Protein AF-A0A2D5X8U4-F1 (afdb_monomer)

Structure (mmCIF, N/CA/C/O backbone):
data_AF-A0A2D5X8U4-F1
#
_entry.id   AF-A0A2D5X8U4-F1
#
loop_
_atom_site.group_PDB
_atom_site.id
_atom_site.type_symbol
_atom_site.label_atom_id
_atom_site.label_alt_id
_atom_site.label_comp_id
_atom_site.label_asym_id
_atom_site.label_entity_id
_atom_site.label_seq_id
_atom_site.pdbx_PDB_ins_code
_atom_site.Cartn_x
_atom_site.Cartn_y
_atom_site.Cartn_z
_atom_site.occupancy
_atom_site.B_iso_or_equiv
_atom_site.auth_seq_id
_atom_site.auth_comp_id
_atom_site.auth_asym_id
_atom_site.auth_atom_id
_atom_site.pdbx_PDB_model_num
ATOM 1 N N . GLY A 1 1 ? 8.922 4.600 -18.046 1.00 67.00 1 GLY A N 1
ATOM 2 C CA . GLY A 1 1 ? 9.942 4.488 -19.104 1.00 67.00 1 GLY A CA 1
A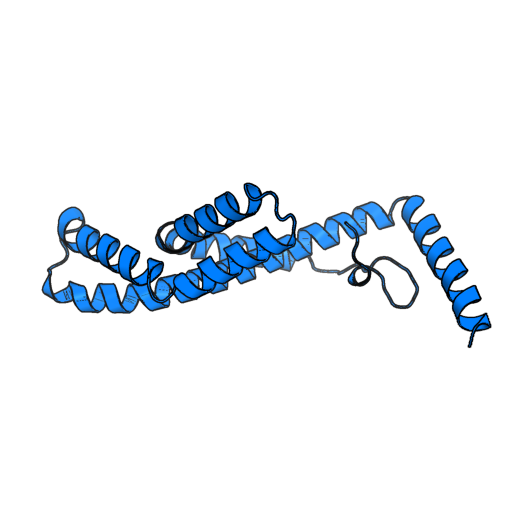TOM 3 C C . GLY A 1 1 ? 10.630 3.147 -18.993 1.00 67.00 1 GLY A C 1
ATOM 4 O O . GLY A 1 1 ? 10.268 2.384 -18.105 1.00 67.00 1 GLY A O 1
ATOM 5 N N . LEU A 1 2 ? 11.568 2.864 -19.894 1.00 74.38 2 LEU A N 1
ATOM 6 C CA . LEU A 1 2 ? 12.584 1.833 -19.667 1.00 74.38 2 LEU A CA 1
ATOM 7 C C . LEU A 1 2 ? 13.638 2.409 -18.726 1.00 74.38 2 LEU A C 1
ATOM 9 O O . LEU A 1 2 ? 14.017 3.567 -18.888 1.00 74.38 2 LEU A O 1
ATOM 13 N N . ASP A 1 3 ? 14.067 1.614 -17.758 1.00 83.25 3 ASP A N 1
ATOM 14 C CA . ASP A 1 3 ? 15.197 1.925 -16.885 1.00 83.25 3 ASP A CA 1
ATOM 15 C C . ASP A 1 3 ? 16.438 1.168 -17.387 1.00 83.25 3 ASP A C 1
ATOM 17 O O . ASP A 1 3 ? 16.319 0.093 -17.976 1.00 83.25 3 ASP A O 1
ATOM 21 N N . GLY A 1 4 ? 17.645 1.675 -17.130 1.00 80.94 4 GLY A N 1
ATOM 22 C CA . GLY A 1 4 ? 18.890 0.962 -17.439 1.00 80.94 4 GLY A CA 1
ATOM 23 C C . GLY A 1 4 ? 18.953 -0.419 -16.772 1.00 80.94 4 GLY A C 1
ATOM 24 O O . GLY A 1 4 ? 19.545 -1.352 -17.308 1.00 80.94 4 GLY A O 1
ATOM 25 N N . ARG A 1 5 ? 18.244 -0.599 -15.650 1.00 84.81 5 ARG A N 1
ATOM 26 C CA . ARG A 1 5 ? 18.097 -1.890 -14.954 1.00 84.81 5 ARG A CA 1
ATOM 27 C C . ARG A 1 5 ? 17.350 -2.954 -15.763 1.00 84.81 5 ARG A C 1
ATOM 29 O O . ARG A 1 5 ? 17.500 -4.144 -15.467 1.00 84.81 5 ARG A O 1
ATOM 36 N N . ASP A 1 6 ? 16.562 -2.544 -16.757 1.00 86.19 6 ASP A N 1
ATOM 37 C CA . ASP A 1 6 ? 15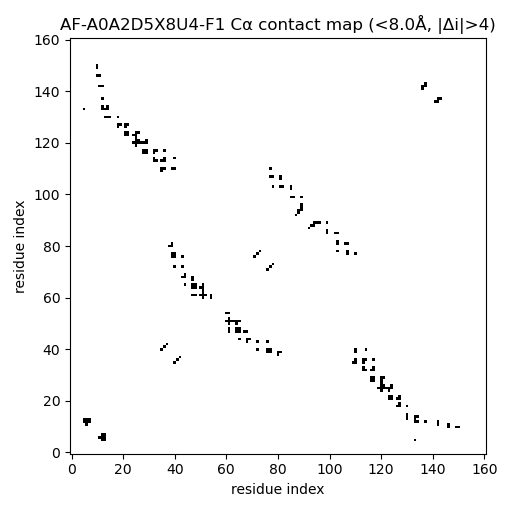.792 -3.432 -17.633 1.00 86.19 6 ASP A CA 1
ATOM 38 C C . ASP A 1 6 ? 16.651 -4.102 -18.716 1.00 86.19 6 ASP A C 1
ATOM 40 O O . ASP A 1 6 ? 16.175 -5.023 -19.386 1.00 86.19 6 ASP A O 1
ATOM 44 N N . VAL A 1 7 ? 17.902 -3.664 -18.872 1.00 86.88 7 VAL A N 1
ATOM 45 C CA . VAL A 1 7 ? 18.863 -4.174 -19.851 1.00 86.88 7 VAL A CA 1
ATOM 46 C C . VAL A 1 7 ? 19.887 -5.085 -19.156 1.00 86.88 7 VAL A C 1
ATOM 48 O O . VAL A 1 7 ? 20.244 -4.878 -17.993 1.00 86.88 7 VAL A O 1
ATOM 51 N N . ASP A 1 8 ? 20.297 -6.160 -19.825 1.00 87.44 8 ASP A N 1
ATOM 52 C CA . ASP A 1 8 ? 21.367 -7.055 -19.385 1.00 87.44 8 ASP A CA 1
ATOM 53 C C . ASP A 1 8 ? 22.761 -6.503 -19.739 1.00 87.44 8 ASP A C 1
ATOM 55 O O . ASP A 1 8 ? 22.900 -5.470 -20.392 1.00 87.44 8 ASP A O 1
ATOM 59 N N . GLN A 1 9 ? 23.813 -7.207 -19.316 1.00 84.12 9 GLN A N 1
ATOM 60 C CA . GLN A 1 9 ? 25.201 -6.821 -19.610 1.00 84.12 9 GLN A CA 1
ATOM 61 C C . GLN A 1 9 ? 25.532 -6.837 -21.112 1.00 84.12 9 GLN A C 1
ATOM 63 O O . GLN A 1 9 ? 26.502 -6.220 -21.526 1.00 84.12 9 GLN A O 1
ATOM 68 N N . ASN A 1 10 ? 24.721 -7.511 -21.930 1.00 82.25 10 ASN A N 1
ATOM 69 C CA . ASN A 1 10 ? 24.890 -7.587 -23.376 1.00 82.25 10 ASN A CA 1
ATOM 70 C C . ASN A 1 10 ? 24.058 -6.523 -24.111 1.00 82.25 10 ASN A C 1
ATOM 72 O O . ASN A 1 10 ? 23.945 -6.578 -25.332 1.00 82.25 10 ASN A O 1
ATOM 76 N N . GLY A 1 11 ? 23.398 -5.594 -23.414 1.00 81.62 11 GLY A N 1
ATOM 77 C CA . GLY A 1 11 ? 22.554 -4.590 -24.060 1.00 81.62 11 GLY A CA 1
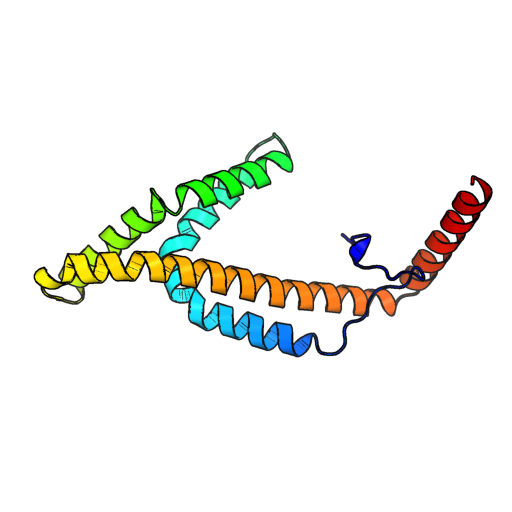ATOM 78 C C . GLY A 1 11 ? 21.201 -5.127 -24.554 1.00 81.62 11 GLY A C 1
ATOM 79 O O . GLY A 1 11 ? 20.584 -4.509 -25.422 1.00 81.62 11 GLY A O 1
ATOM 80 N N . ARG A 1 12 ? 20.737 -6.288 -24.073 1.00 86.56 12 ARG A N 1
ATOM 81 C CA . ARG A 1 12 ? 19.435 -6.893 -24.411 1.00 86.56 12 ARG A CA 1
ATOM 82 C C . ARG A 1 12 ? 18.430 -6.715 -23.278 1.00 86.56 12 ARG A C 1
ATOM 84 O O . ARG A 1 12 ? 18.791 -6.612 -22.113 1.00 86.56 12 ARG A O 1
ATOM 91 N N . LEU A 1 13 ? 17.139 -6.711 -23.603 1.00 87.81 13 LEU A N 1
ATOM 92 C CA . LEU A 1 13 ? 16.083 -6.607 -22.590 1.00 87.81 13 LEU A CA 1
ATOM 93 C C . LEU A 1 13 ? 16.014 -7.878 -21.733 1.00 87.81 13 LEU A C 1
ATOM 95 O O . LEU A 1 13 ? 15.902 -8.981 -22.271 1.00 87.81 13 LEU A O 1
ATOM 99 N N . LYS A 1 14 ? 16.005 -7.721 -20.404 1.00 87.12 14 LYS A N 1
ATOM 100 C CA . LYS A 1 14 ? 15.849 -8.835 -19.458 1.00 87.12 14 LYS A CA 1
ATOM 101 C C . LYS A 1 14 ? 14.474 -9.486 -19.590 1.00 87.12 14 LYS A C 1
ATOM 103 O O . LYS A 1 14 ? 13.440 -8.808 -19.574 1.00 87.12 14 LYS A O 1
ATOM 108 N N . GLN A 1 15 ? 14.477 -10.813 -19.658 1.00 82.38 15 GLN A N 1
ATOM 109 C CA . GLN A 1 15 ? 13.282 -11.648 -19.719 1.00 82.38 15 GLN A CA 1
ATOM 110 C C . GLN A 1 15 ? 13.281 -12.594 -18.522 1.00 82.38 15 GLN A C 1
ATOM 112 O O . GLN A 1 15 ? 14.159 -13.443 -18.392 1.00 82.38 15 GLN A O 1
ATOM 117 N N . GLU A 1 16 ? 12.305 -12.434 -17.635 1.00 80.38 16 GLU A N 1
ATOM 118 C CA . GLU A 1 16 ? 12.160 -13.300 -16.466 1.00 80.38 16 GLU A CA 1
ATOM 119 C C . GLU A 1 16 ? 11.117 -14.382 -16.748 1.00 80.38 16 GLU A C 1
ATOM 121 O O . GLU A 1 16 ? 9.939 -14.091 -16.997 1.00 80.38 16 GLU A O 1
ATOM 126 N N . ASN A 1 17 ? 11.554 -15.641 -16.698 1.00 69.12 17 ASN A N 1
ATOM 127 C CA . ASN A 1 17 ? 10.672 -16.801 -16.761 1.00 69.12 17 ASN A CA 1
ATOM 128 C C . ASN A 1 17 ? 10.019 -17.004 -15.384 1.00 69.12 17 ASN A C 1
ATOM 130 O O . ASN A 1 17 ? 10.701 -16.980 -14.367 1.00 69.12 17 ASN A O 1
ATOM 134 N N . GLY A 1 18 ? 8.695 -17.192 -15.344 1.00 69.75 18 GLY A N 1
ATOM 135 C CA . GLY A 1 18 ? 7.954 -17.406 -14.088 1.00 69.75 18 GLY A CA 1
ATOM 136 C C . GLY A 1 18 ? 7.239 -16.178 -13.512 1.00 69.75 18 GLY A C 1
ATOM 137 O O . GLY A 1 18 ? 6.608 -16.284 -12.467 1.00 69.75 18 GLY A O 1
ATOM 138 N N . ALA A 1 19 ? 7.229 -15.038 -14.211 1.00 81.38 19 ALA A N 1
ATOM 139 C CA . ALA A 1 19 ? 6.595 -13.806 -13.722 1.00 81.38 19 ALA A CA 1
ATOM 140 C C . ALA A 1 19 ? 5.082 -13.935 -13.411 1.00 81.38 19 ALA A C 1
ATOM 142 O O . ALA A 1 19 ? 4.537 -13.146 -12.642 1.00 81.38 19 ALA A O 1
ATOM 143 N N . TYR A 1 20 ? 4.389 -14.936 -13.968 1.00 88.00 20 TYR A N 1
ATOM 144 C CA . TYR A 1 20 ? 2.989 -15.224 -13.627 1.00 88.00 20 TYR A CA 1
ATOM 145 C C . TYR A 1 20 ? 2.797 -15.642 -12.163 1.00 88.00 20 TYR A C 1
ATOM 147 O O . TYR A 1 20 ? 1.743 -15.360 -11.596 1.00 88.00 20 TYR A O 1
ATOM 155 N N . LEU A 1 21 ? 3.806 -16.259 -11.536 1.00 89.00 21 LEU A N 1
ATOM 156 C CA . LEU A 1 21 ? 3.774 -16.562 -10.104 1.00 89.00 21 LEU A CA 1
ATOM 157 C C . LEU A 1 21 ? 3.788 -15.274 -9.277 1.00 89.00 21 LEU A C 1
ATOM 159 O O . LEU A 1 21 ? 2.998 -15.155 -8.347 1.00 89.00 21 LEU A O 1
ATOM 163 N N . ASN A 1 22 ? 4.596 -14.281 -9.667 1.00 89.88 22 ASN A N 1
ATOM 164 C CA . ASN A 1 22 ? 4.621 -12.971 -9.008 1.00 89.88 22 ASN A CA 1
ATOM 165 C C . ASN A 1 22 ? 3.264 -12.269 -9.125 1.00 89.88 22 ASN A C 1
ATOM 167 O O . ASN A 1 22 ? 2.784 -11.706 -8.146 1.00 89.88 22 ASN A O 1
ATOM 171 N N . LEU A 1 23 ? 2.600 -12.359 -10.284 1.00 93.12 23 LEU A N 1
ATOM 172 C CA . LEU A 1 23 ? 1.242 -11.832 -10.431 1.00 93.12 23 LEU A CA 1
ATOM 173 C C . LEU A 1 23 ? 0.258 -12.539 -9.492 1.00 93.12 23 LEU A C 1
ATOM 175 O O . LEU A 1 23 ? -0.516 -11.867 -8.811 1.00 93.12 23 LEU A O 1
ATOM 179 N N . LEU A 1 24 ? 0.267 -13.874 -9.469 1.00 94.94 24 LEU A N 1
ATOM 180 C CA . LEU A 1 24 ? -0.669 -14.664 -8.671 1.00 94.94 24 LEU A CA 1
ATOM 181 C C . LEU A 1 24 ? -0.464 -14.426 -7.171 1.00 94.94 24 LEU A C 1
ATOM 183 O O . LEU A 1 24 ? -1.428 -14.128 -6.467 1.00 94.94 24 LEU A O 1
ATOM 187 N N . LEU A 1 25 ? 0.780 -14.493 -6.696 1.00 93.62 25 LEU A N 1
ATOM 188 C CA . LEU A 1 25 ? 1.128 -14.223 -5.302 1.00 93.62 25 LEU A CA 1
ATOM 189 C C . LEU A 1 25 ? 0.839 -12.769 -4.935 1.00 93.62 25 LEU A C 1
ATOM 191 O O . LEU A 1 25 ? 0.141 -12.524 -3.957 1.00 93.62 25 LEU A O 1
ATOM 195 N N . GLY A 1 26 ? 1.295 -11.812 -5.745 1.00 94.31 26 GLY A N 1
ATOM 196 C CA . GLY A 1 26 ? 1.089 -10.389 -5.489 1.00 94.31 26 GLY A CA 1
ATOM 197 C C . GLY A 1 26 ? -0.390 -10.020 -5.401 1.00 94.31 26 GLY A C 1
ATOM 198 O O . GLY A 1 26 ? -0.815 -9.394 -4.433 1.00 94.31 26 GLY A O 1
ATOM 199 N N . THR A 1 27 ? -1.203 -10.493 -6.351 1.00 94.62 27 THR A N 1
ATOM 200 C CA . THR A 1 27 ? -2.654 -10.244 -6.349 1.00 94.62 27 THR A CA 1
ATOM 201 C C . THR A 1 27 ? -3.342 -10.915 -5.162 1.00 94.62 27 THR A C 1
ATOM 203 O O . THR A 1 27 ? -4.215 -10.309 -4.547 1.00 94.62 27 THR A O 1
ATOM 206 N N . SER A 1 28 ? -2.938 -12.138 -4.801 1.00 95.94 28 SER A N 1
ATOM 207 C CA . SER A 1 28 ? -3.516 -12.854 -3.654 1.00 95.94 28 SER A CA 1
ATOM 208 C C . SER A 1 28 ? -3.201 -12.154 -2.333 1.00 95.94 28 SER A C 1
ATOM 210 O O . SER A 1 28 ? -4.089 -11.991 -1.499 1.00 95.94 28 SER A O 1
ATOM 212 N N . ILE A 1 29 ? -1.959 -11.694 -2.159 1.00 95.44 29 ILE A N 1
ATOM 213 C CA . ILE A 1 29 ? -1.534 -10.948 -0.972 1.00 95.44 29 ILE A CA 1
ATOM 214 C C . ILE A 1 29 ? -2.339 -9.653 -0.857 1.00 95.44 29 ILE A C 1
ATOM 216 O O . ILE A 1 29 ? -2.939 -9.426 0.189 1.00 95.44 29 ILE A O 1
ATOM 220 N N . ILE A 1 30 ? -2.423 -8.862 -1.938 1.00 95.75 30 ILE A N 1
ATOM 221 C CA . ILE A 1 30 ? -3.226 -7.630 -1.965 1.00 95.75 30 ILE A CA 1
ATOM 222 C C . ILE A 1 30 ? -4.682 -7.933 -1.621 1.00 95.75 30 ILE A C 1
ATOM 224 O O . ILE A 1 30 ? -5.277 -7.210 -0.834 1.00 95.75 30 ILE A O 1
ATOM 228 N N . LEU A 1 31 ? -5.275 -8.988 -2.184 1.00 95.94 31 LEU A N 1
ATOM 229 C CA . LEU A 1 31 ? -6.679 -9.312 -1.939 1.00 95.94 31 LEU A CA 1
ATOM 230 C C . LEU A 1 31 ? -6.944 -9.555 -0.447 1.00 95.94 31 LEU A C 1
ATOM 232 O O . LEU A 1 31 ? -7.900 -9.006 0.096 1.00 95.94 31 LEU A O 1
ATOM 236 N N . VAL A 1 32 ? -6.067 -10.311 0.220 1.00 95.31 32 VAL A N 1
ATOM 237 C CA . VAL A 1 32 ? -6.182 -10.627 1.651 1.00 95.31 32 VAL A CA 1
ATOM 238 C C . VAL A 1 32 ? -5.895 -9.408 2.532 1.00 95.31 32 VAL A C 1
ATOM 240 O O . VAL A 1 32 ? -6.597 -9.190 3.518 1.00 95.31 32 VAL A O 1
ATOM 243 N N . SER A 1 33 ? -4.888 -8.600 2.197 1.00 94.06 33 SER A N 1
ATOM 244 C CA . SER A 1 33 ? -4.490 -7.440 3.005 1.00 94.06 33 SER A CA 1
ATOM 245 C C . SER A 1 33 ? -5.339 -6.190 2.746 1.00 94.06 33 SER A C 1
ATOM 247 O O . SER A 1 33 ? -5.398 -5.297 3.597 1.00 94.06 33 SER A O 1
ATOM 249 N N . SER A 1 34 ? -6.019 -6.122 1.597 1.00 92.69 34 SER A N 1
ATOM 250 C CA . SER A 1 34 ? -6.750 -4.935 1.142 1.00 92.69 34 SER A CA 1
ATOM 251 C C . SER A 1 34 ? -7.822 -4.434 2.104 1.00 92.69 34 SER A C 1
ATOM 253 O O . SER A 1 34 ? -7.886 -3.217 2.259 1.00 92.69 34 SER A O 1
ATOM 255 N N . PRO A 1 35 ? -8.624 -5.266 2.804 1.00 92.50 35 PRO A N 1
ATOM 256 C CA . PRO A 1 35 ? -9.662 -4.733 3.678 1.00 92.50 35 PRO A CA 1
ATOM 257 C C . PRO A 1 35 ? -9.052 -3.918 4.819 1.00 92.50 35 PRO A C 1
ATOM 259 O O . PRO A 1 35 ? -9.430 -2.773 5.035 1.00 92.50 35 PRO A O 1
ATOM 262 N N . LEU A 1 36 ? -8.031 -4.449 5.495 1.00 92.38 36 LEU A N 1
ATOM 263 C CA . LEU A 1 36 ? -7.348 -3.727 6.571 1.00 92.38 36 LEU A CA 1
ATOM 264 C C . LEU A 1 36 ? -6.583 -2.509 6.048 1.00 92.38 36 LEU A C 1
ATOM 266 O O . LEU A 1 36 ? -6.605 -1.451 6.675 1.00 92.38 36 LEU A O 1
ATOM 270 N N . PHE A 1 37 ? -5.941 -2.632 4.884 1.00 93.00 37 PHE A N 1
ATOM 271 C CA . PHE A 1 37 ? -5.239 -1.513 4.265 1.00 93.00 37 PHE A CA 1
ATOM 272 C C . PHE A 1 37 ? -6.191 -0.366 3.905 1.00 93.00 37 PHE A C 1
ATOM 274 O O . PHE A 1 37 ? -5.892 0.786 4.209 1.00 93.00 37 PHE A O 1
ATOM 281 N N . VAL A 1 38 ? -7.350 -0.670 3.312 1.00 93.12 38 VAL A N 1
ATOM 282 C CA . VAL A 1 38 ? -8.359 0.322 2.911 1.00 93.12 38 VAL A CA 1
ATOM 283 C C . VAL A 1 38 ? -8.943 1.047 4.120 1.00 93.12 38 VAL A C 1
ATOM 285 O O . VAL A 1 38 ? -9.159 2.255 4.069 1.00 93.12 38 VAL A O 1
ATOM 288 N N . LEU A 1 39 ? -9.168 0.324 5.214 1.00 90.25 39 LEU A N 1
ATOM 289 C CA . LEU A 1 39 ? -9.807 0.861 6.412 1.00 90.25 39 LEU A CA 1
ATOM 290 C C . LEU A 1 39 ? -8.852 1.636 7.336 1.00 90.25 39 LEU A C 1
ATOM 292 O O . LEU A 1 39 ? -9.327 2.400 8.177 1.00 90.25 39 LEU A O 1
ATOM 296 N N . GLY A 1 40 ? -7.535 1.452 7.195 1.00 87.44 40 GLY A N 1
ATOM 297 C CA . GLY A 1 40 ? -6.521 2.140 8.002 1.00 87.44 40 GLY A CA 1
ATOM 298 C C . GLY A 1 40 ? -5.623 3.079 7.195 1.00 87.44 40 GLY A C 1
ATOM 299 O O . GLY A 1 40 ? -5.633 4.290 7.388 1.00 87.44 40 GLY A O 1
ATOM 300 N N . THR A 1 41 ? -4.816 2.534 6.287 1.00 88.75 41 THR A N 1
ATOM 301 C CA . THR A 1 41 ? -3.676 3.258 5.690 1.00 88.75 41 THR A CA 1
ATOM 302 C C . THR A 1 41 ? -4.016 3.921 4.350 1.00 88.75 41 THR A C 1
ATOM 304 O O . THR A 1 41 ? -3.428 4.941 3.990 1.00 88.75 41 THR A O 1
ATOM 307 N N . PHE A 1 42 ? -4.993 3.402 3.604 1.00 90.50 42 PHE A N 1
ATOM 308 C CA . PHE A 1 42 ? -5.366 3.937 2.292 1.00 90.50 42 PHE A CA 1
ATOM 309 C C . PHE A 1 42 ? -5.800 5.411 2.306 1.00 90.50 42 PHE A C 1
ATOM 311 O O . PHE A 1 42 ? -5.322 6.143 1.440 1.00 90.50 42 PHE A O 1
ATOM 318 N N . PRO A 1 43 ? -6.624 5.905 3.258 1.00 88.38 43 PRO A N 1
ATOM 319 C CA . PRO A 1 43 ? -7.002 7.319 3.280 1.00 88.38 43 PRO A CA 1
ATOM 320 C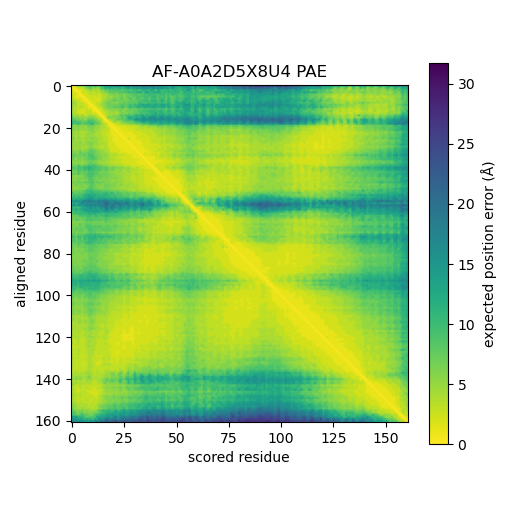 C . PRO A 1 43 ? -5.780 8.239 3.389 1.00 88.38 43 PRO A C 1
ATOM 322 O O . PRO A 1 43 ? -5.687 9.248 2.694 1.00 88.38 43 PRO A O 1
ATOM 325 N N . GLN A 1 44 ? -4.798 7.851 4.204 1.00 90.12 44 GLN A N 1
ATOM 326 C CA . GLN A 1 44 ? -3.533 8.568 4.353 1.00 90.12 44 GLN A CA 1
ATOM 327 C C . GLN A 1 44 ? -2.681 8.502 3.077 1.00 90.12 44 GLN A C 1
ATOM 329 O O . GLN A 1 44 ? -2.172 9.530 2.629 1.00 90.12 44 GLN A O 1
ATOM 334 N N . ALA A 1 45 ? -2.553 7.324 2.461 1.00 88.81 45 ALA A N 1
ATOM 335 C CA . ALA A 1 45 ? -1.834 7.165 1.196 1.00 88.81 45 ALA A CA 1
ATOM 336 C C . ALA A 1 45 ? -2.472 7.988 0.059 1.00 88.81 45 ALA A C 1
ATOM 338 O O . ALA A 1 45 ? -1.762 8.581 -0.755 1.00 88.81 45 ALA A O 1
ATOM 339 N N . PHE A 1 46 ? -3.804 8.073 0.035 1.00 90.00 46 PHE A N 1
ATOM 340 C CA . PHE A 1 46 ? -4.557 8.871 -0.926 1.00 90.00 46 PHE A CA 1
ATOM 341 C C . PHE A 1 46 ? -4.317 10.372 -0.745 1.00 90.00 46 PHE A C 1
ATOM 343 O O . PHE A 1 46 ? -4.061 11.061 -1.729 1.00 90.00 46 PHE A O 1
ATOM 350 N N . ILE A 1 47 ? -4.335 10.877 0.495 1.00 88.31 47 ILE A N 1
ATOM 351 C CA . ILE A 1 47 ? -4.008 12.283 0.789 1.00 88.31 47 ILE A CA 1
ATOM 352 C C . ILE A 1 47 ? -2.581 12.607 0.332 1.00 88.31 47 ILE A C 1
ATOM 354 O O . ILE A 1 47 ? -2.359 13.637 -0.300 1.00 88.31 47 ILE A O 1
ATOM 358 N N . ALA A 1 48 ? -1.624 11.713 0.598 1.00 88.81 48 ALA A N 1
ATOM 359 C CA . ALA A 1 48 ? -0.233 11.885 0.184 1.00 88.81 48 ALA A CA 1
ATOM 360 C C . ALA A 1 48 ? -0.092 12.002 -1.339 1.00 88.81 48 ALA A C 1
ATOM 362 O O . ALA A 1 48 ? 0.585 12.901 -1.834 1.00 88.81 48 ALA A O 1
ATOM 363 N N . TRP A 1 49 ? -0.771 11.118 -2.075 1.00 89.25 49 TRP A N 1
ATOM 364 C CA . TRP A 1 49 ? -0.822 11.165 -3.534 1.00 89.25 49 TRP A CA 1
ATOM 365 C C . TRP A 1 49 ? -1.489 12.454 -4.038 1.00 89.25 49 TRP A C 1
ATOM 367 O O . TRP A 1 49 ? -0.956 13.129 -4.915 1.00 89.25 49 TRP A O 1
ATOM 377 N N . TRP A 1 50 ? -2.629 12.828 -3.451 1.00 89.12 50 TRP A N 1
ATOM 378 C CA . TRP A 1 50 ? -3.406 14.007 -3.838 1.00 89.12 50 TRP A CA 1
ATOM 379 C C . TRP A 1 50 ? -2.637 15.319 -3.646 1.00 89.12 50 TRP A C 1
ATOM 381 O O . TRP A 1 50 ? -2.750 16.202 -4.500 1.00 89.12 50 TRP A O 1
ATOM 391 N N . LEU A 1 51 ? -1.877 15.432 -2.548 1.00 87.00 51 LEU A N 1
ATOM 392 C CA . LEU A 1 51 ? -0.993 16.565 -2.261 1.00 87.00 51 LEU A CA 1
ATOM 393 C C . LEU A 1 51 ? 0.214 16.572 -3.202 1.00 87.00 51 LEU A C 1
ATOM 395 O O . LEU A 1 51 ? 0.498 17.597 -3.808 1.00 87.00 51 LEU A O 1
ATOM 399 N N . GLY A 1 52 ? 0.871 15.422 -3.378 1.00 86.00 52 GLY A N 1
ATOM 400 C CA . GLY A 1 52 ? 2.051 15.306 -4.232 1.00 86.00 52 GLY A CA 1
ATOM 401 C C . GLY A 1 52 ? 1.807 15.638 -5.702 1.00 86.00 52 GLY A C 1
ATOM 402 O O . GLY A 1 52 ? 2.703 16.164 -6.352 1.00 86.00 52 GLY A O 1
ATOM 403 N N . ASP A 1 53 ? 0.604 15.376 -6.217 1.00 85.50 53 ASP A N 1
ATOM 404 C CA . ASP A 1 53 ? 0.241 15.666 -7.611 1.00 85.50 53 ASP A CA 1
ATOM 405 C C . ASP A 1 53 ? -0.255 17.102 -7.850 1.00 85.50 53 ASP A C 1
ATOM 407 O O . ASP A 1 53 ? -0.429 17.495 -9.002 1.00 85.50 53 ASP A O 1
ATOM 411 N N . ARG A 1 54 ? -0.500 17.890 -6.795 1.00 84.06 54 ARG A N 1
ATOM 412 C CA . ARG A 1 54 ? -1.020 19.271 -6.893 1.00 84.06 54 ARG A CA 1
ATOM 413 C C . ARG A 1 54 ? 0.014 20.354 -6.613 1.00 84.06 54 ARG A C 1
ATOM 415 O O . ARG A 1 54 ? -0.348 21.528 -6.578 1.00 84.06 54 ARG A O 1
ATOM 422 N N . THR A 1 55 ? 1.268 19.977 -6.417 1.00 79.00 55 THR A N 1
ATOM 423 C CA . THR A 1 55 ? 2.342 20.924 -6.120 1.00 79.00 55 THR A CA 1
ATOM 424 C C . THR A 1 55 ? 3.146 21.228 -7.384 1.00 79.00 55 THR A C 1
ATOM 426 O O . THR A 1 55 ? 3.552 20.318 -8.105 1.00 79.00 55 THR A O 1
ATOM 429 N N . ASP A 1 56 ? 3.423 22.511 -7.626 1.00 77.62 56 ASP A N 1
ATOM 430 C CA . ASP A 1 56 ? 4.198 22.998 -8.784 1.00 77.62 56 ASP A CA 1
ATOM 431 C C . ASP A 1 56 ? 5.714 22.718 -8.683 1.00 77.62 56 ASP A C 1
ATOM 433 O O . ASP A 1 56 ? 6.476 22.999 -9.605 1.00 77.62 56 ASP A O 1
ATOM 437 N N . GLU A 1 57 ? 6.168 22.126 -7.577 1.00 76.88 57 GLU A N 1
ATOM 438 C CA . GLU A 1 57 ? 7.572 21.788 -7.291 1.00 76.88 57 GLU A CA 1
ATOM 439 C C . GLU A 1 57 ? 8.076 20.537 -8.048 1.00 76.88 57 GLU A C 1
ATOM 441 O O . GLU A 1 57 ? 9.241 20.157 -7.939 1.00 76.88 57 GLU A O 1
ATOM 446 N N . GLY A 1 58 ? 7.229 19.897 -8.860 1.00 75.81 58 GLY A N 1
ATOM 447 C CA . GLY A 1 58 ? 7.630 18.796 -9.737 1.00 75.81 58 GLY A CA 1
ATOM 448 C C . GLY A 1 58 ? 7.782 17.441 -9.029 1.00 75.81 58 GLY A C 1
ATOM 449 O O . GLY A 1 58 ? 7.099 17.135 -8.054 1.00 75.81 58 GLY A O 1
ATOM 450 N N . ILE A 1 59 ? 8.644 16.570 -9.570 1.00 76.19 59 ILE A N 1
ATOM 451 C CA . ILE A 1 59 ? 8.738 15.146 -9.177 1.00 76.19 59 ILE A CA 1
ATOM 452 C C . ILE A 1 59 ? 9.249 14.960 -7.733 1.00 76.19 59 ILE A C 1
ATOM 454 O O . ILE A 1 59 ? 8.843 14.008 -7.057 1.00 76.19 59 ILE A O 1
ATOM 458 N N . ASP A 1 60 ? 10.077 15.878 -7.233 1.00 82.69 60 ASP A N 1
ATOM 459 C CA . ASP A 1 60 ? 10.674 15.790 -5.892 1.00 82.69 60 ASP A CA 1
ATOM 460 C C . ASP A 1 60 ? 9.642 16.030 -4.779 1.00 82.69 60 ASP A C 1
ATOM 462 O O . ASP A 1 60 ? 9.689 15.394 -3.717 1.00 82.69 60 ASP A O 1
ATOM 466 N N . ALA A 1 61 ? 8.637 16.866 -5.049 1.00 80.38 61 ALA A N 1
ATOM 467 C CA . ALA A 1 61 ? 7.544 17.121 -4.121 1.00 80.38 61 ALA A CA 1
ATOM 468 C C . ALA A 1 61 ? 6.710 15.863 -3.875 1.00 80.38 61 ALA A C 1
ATOM 470 O O . ALA A 1 61 ? 6.431 15.524 -2.724 1.00 80.38 61 ALA A O 1
ATOM 471 N N . ARG A 1 62 ? 6.392 15.095 -4.928 1.00 82.81 62 ARG A N 1
ATOM 472 C CA . ARG A 1 62 ? 5.641 13.835 -4.799 1.00 82.81 62 ARG A CA 1
ATOM 473 C C . ARG A 1 62 ? 6.323 12.874 -3.819 1.00 82.81 62 ARG A C 1
ATOM 475 O O . ARG A 1 62 ? 5.666 12.321 -2.937 1.00 82.81 62 ARG A O 1
ATOM 482 N N . THR A 1 63 ? 7.640 12.706 -3.932 1.00 83.25 63 THR A N 1
ATOM 483 C CA . THR A 1 63 ? 8.415 11.840 -3.026 1.00 83.25 63 THR A CA 1
ATOM 484 C C . THR A 1 63 ? 8.382 12.364 -1.590 1.00 83.25 63 THR A C 1
ATOM 486 O O . THR A 1 63 ? 8.199 11.586 -0.653 1.00 83.25 63 THR A O 1
ATOM 489 N N . THR A 1 64 ? 8.475 13.684 -1.415 1.00 86.81 64 THR A N 1
ATOM 490 C CA . THR A 1 64 ? 8.432 14.344 -0.104 1.00 86.81 64 THR A CA 1
ATOM 491 C C . THR A 1 64 ? 7.085 14.146 0.597 1.00 86.81 64 THR A C 1
ATOM 493 O O . THR A 1 64 ? 7.056 13.742 1.759 1.00 86.81 64 THR A O 1
ATOM 496 N N . TYR A 1 65 ? 5.958 14.334 -0.097 1.00 87.44 65 TYR A N 1
ATOM 497 C CA . TYR A 1 65 ? 4.631 14.113 0.495 1.00 87.44 65 TYR A CA 1
ATOM 498 C C . TYR A 1 65 ? 4.382 12.648 0.854 1.00 87.44 65 TYR A C 1
ATOM 500 O O . TYR A 1 65 ? 3.822 12.366 1.915 1.00 87.44 65 TYR A O 1
ATOM 508 N N . HIS A 1 66 ? 4.827 11.705 0.019 1.00 87.44 66 HIS A N 1
ATOM 509 C CA . HIS A 1 66 ? 4.733 10.283 0.350 1.00 87.44 66 HIS A CA 1
ATOM 510 C C . HIS A 1 66 ? 5.595 9.909 1.559 1.00 87.44 66 HIS A C 1
ATOM 512 O O . HIS A 1 66 ? 5.122 9.166 2.421 1.00 87.44 66 HIS A O 1
ATOM 518 N N . LEU A 1 67 ? 6.812 10.454 1.665 1.00 88.19 67 LEU A N 1
ATOM 519 C CA . LEU A 1 67 ? 7.678 10.253 2.826 1.00 88.19 67 LEU A CA 1
ATOM 520 C C . LEU A 1 67 ? 7.040 10.816 4.100 1.00 88.19 67 LEU A C 1
ATOM 522 O O . LEU A 1 67 ? 6.937 10.101 5.093 1.00 88.19 67 LEU A O 1
ATOM 526 N N . LEU A 1 68 ? 6.562 12.063 4.064 1.00 88.75 68 LEU A N 1
ATOM 527 C CA . LEU A 1 68 ? 5.898 12.701 5.203 1.00 88.75 68 LEU A CA 1
ATOM 528 C C . LEU A 1 68 ? 4.686 11.887 5.652 1.00 88.75 68 LEU A C 1
ATOM 530 O O . LEU A 1 68 ? 4.545 11.577 6.834 1.00 88.75 68 LEU A O 1
ATOM 534 N N . ALA A 1 69 ? 3.839 11.478 4.712 1.00 86.94 69 ALA A N 1
ATOM 535 C CA . ALA A 1 69 ? 2.675 10.672 5.031 1.00 86.94 69 ALA A CA 1
ATOM 536 C C . ALA A 1 69 ? 3.071 9.323 5.653 1.00 86.94 69 ALA A C 1
ATOM 538 O O . ALA A 1 69 ? 2.451 8.906 6.629 1.00 86.94 69 ALA A O 1
ATOM 539 N N . ALA A 1 70 ? 4.118 8.665 5.144 1.00 85.75 70 ALA A N 1
ATOM 540 C CA . ALA A 1 70 ? 4.635 7.429 5.725 1.00 85.75 70 ALA A CA 1
ATOM 541 C C . ALA A 1 70 ? 5.189 7.648 7.144 1.00 85.75 70 ALA A C 1
ATOM 543 O O . ALA A 1 70 ? 4.875 6.872 8.041 1.00 85.75 70 ALA A O 1
ATOM 544 N N . MET A 1 71 ? 5.935 8.724 7.396 1.00 88.75 71 MET A N 1
ATOM 545 C CA . MET A 1 71 ? 6.468 9.029 8.731 1.00 88.75 71 MET A CA 1
ATOM 546 C C . MET A 1 71 ? 5.362 9.335 9.747 1.00 88.75 71 MET A C 1
ATOM 548 O O . MET A 1 71 ? 5.419 8.872 10.884 1.00 88.75 71 MET A O 1
ATOM 552 N N . PHE A 1 72 ? 4.332 10.076 9.335 1.00 86.69 72 PHE A N 1
ATOM 553 C CA . PHE A 1 72 ? 3.208 10.431 10.202 1.00 86.69 72 PHE A CA 1
ATOM 554 C C . PHE A 1 72 ? 2.140 9.338 10.318 1.00 86.69 72 PHE A C 1
ATOM 556 O O . PHE A 1 72 ? 1.263 9.431 11.179 1.00 86.69 72 PHE A O 1
ATOM 563 N N . SER A 1 73 ? 2.211 8.284 9.504 1.00 84.12 73 SER A N 1
ATOM 564 C CA . SER A 1 73 ? 1.247 7.182 9.549 1.00 84.12 73 SER A CA 1
ATOM 565 C C . SER A 1 73 ? 1.217 6.483 10.914 1.00 84.12 73 SER A C 1
ATOM 567 O O . SER A 1 73 ? 0.141 6.300 11.478 1.00 84.12 73 SER A O 1
ATOM 569 N N . ILE A 1 74 ? 2.390 6.205 11.492 1.00 84.88 74 ILE A N 1
ATOM 570 C CA . ILE A 1 74 ? 2.543 5.514 12.780 1.00 84.88 74 ILE A CA 1
ATOM 571 C C . ILE A 1 74 ? 2.04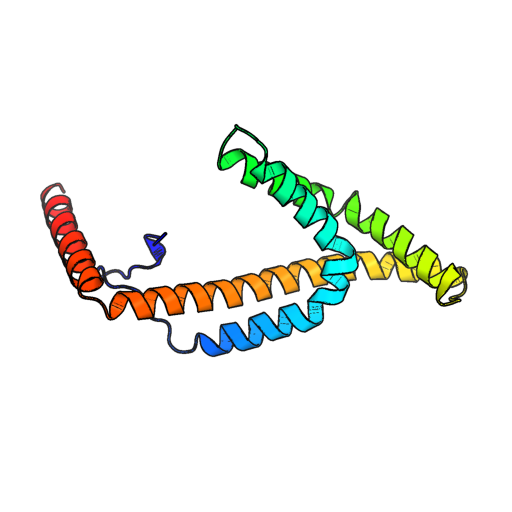4 6.356 13.970 1.00 84.88 74 ILE A C 1
ATOM 573 O O . ILE A 1 74 ? 1.255 5.832 14.752 1.00 84.88 74 ILE A O 1
ATOM 577 N N . PRO A 1 75 ? 2.468 7.623 14.165 1.00 88.31 75 PRO A N 1
ATOM 578 C CA . PRO A 1 75 ? 2.051 8.393 15.337 1.00 88.31 75 PRO A CA 1
ATOM 579 C C . PRO A 1 75 ? 0.661 9.031 15.216 1.00 88.31 75 PRO A C 1
ATOM 581 O O . PRO A 1 75 ? 0.049 9.305 16.244 1.00 88.31 75 PRO A O 1
ATOM 584 N N . ILE A 1 76 ? 0.165 9.305 14.002 1.00 89.25 76 ILE A N 1
ATOM 585 C CA . ILE A 1 76 ? -1.075 10.077 13.808 1.00 89.25 76 ILE A CA 1
ATOM 586 C C . ILE A 1 76 ? -2.182 9.193 13.246 1.00 89.25 76 ILE A C 1
ATOM 588 O O . ILE A 1 76 ? -3.191 8.962 13.911 1.00 89.25 76 ILE A O 1
ATOM 592 N N . PHE A 1 77 ? -2.012 8.698 12.020 1.00 89.50 77 PHE A N 1
ATOM 593 C CA . PHE A 1 77 ? -3.120 8.080 11.296 1.00 89.50 77 PHE A CA 1
ATOM 594 C C . PHE A 1 77 ? -3.540 6.744 11.903 1.00 89.50 77 PHE A C 1
ATOM 596 O O . PHE A 1 77 ? -4.731 6.529 12.112 1.00 89.50 77 PHE A O 1
ATOM 603 N N . TRP A 1 78 ? -2.604 5.854 12.233 1.00 91.44 78 TRP A N 1
ATOM 604 C CA . TRP A 1 78 ? -2.971 4.537 12.752 1.00 91.44 78 TRP A CA 1
ATOM 605 C C . TRP A 1 78 ? -3.614 4.596 14.137 1.00 91.44 78 TRP A C 1
ATOM 607 O O . TRP A 1 78 ? -4.659 3.974 14.292 1.00 91.44 78 TRP A O 1
ATOM 617 N N . PRO A 1 79 ? -3.110 5.365 15.123 1.00 92.94 79 PRO A N 1
ATOM 618 C CA . PRO A 1 79 ? -3.809 5.546 16.391 1.00 92.94 79 PRO A CA 1
ATOM 619 C C . PRO A 1 79 ? -5.197 6.160 16.203 1.00 92.94 79 PRO A C 1
ATOM 621 O O . PRO A 1 79 ? -6.157 5.680 16.803 1.00 92.94 79 PRO A O 1
ATOM 624 N N . LEU A 1 80 ? -5.333 7.163 15.330 1.00 93.56 80 LEU A N 1
ATOM 625 C CA . LEU A 1 80 ? -6.622 7.790 15.043 1.00 93.56 80 LEU A CA 1
ATOM 626 C C . LEU A 1 80 ? -7.630 6.780 14.475 1.00 93.56 80 LEU A C 1
ATOM 628 O O . LEU A 1 80 ? -8.738 6.656 14.998 1.00 93.56 80 LEU A O 1
ATOM 632 N N . PHE A 1 81 ? -7.246 6.019 13.447 1.00 93.69 81 PHE A N 1
ATOM 633 C CA . PHE A 1 81 ? -8.118 4.999 12.866 1.00 93.69 81 PHE A CA 1
ATOM 634 C C . PHE A 1 81 ? -8.385 3.852 13.841 1.00 93.69 81 PHE A C 1
ATOM 636 O O . PHE A 1 81 ? -9.523 3.402 13.937 1.00 93.69 81 PHE A O 1
ATOM 643 N N . SER A 1 82 ? -7.399 3.422 14.628 1.00 94.25 82 SER A N 1
ATOM 644 C CA . SER A 1 82 ? -7.596 2.403 15.662 1.00 94.25 82 SER A CA 1
ATOM 645 C C . SER A 1 82 ? -8.616 2.841 16.714 1.00 94.25 82 SER A C 1
ATOM 647 O O . SER A 1 82 ? -9.437 2.022 17.125 1.00 94.25 82 SER A O 1
ATOM 649 N N . ILE A 1 83 ? -8.631 4.117 17.121 1.00 94.94 83 ILE A N 1
ATOM 650 C CA . ILE A 1 83 ? -9.667 4.658 18.020 1.00 94.94 83 ILE A CA 1
ATOM 651 C C . ILE A 1 83 ? -11.041 4.585 17.350 1.00 94.94 83 ILE A C 1
ATOM 653 O O . ILE A 1 83 ? -11.977 4.063 17.952 1.00 94.94 83 ILE A O 1
ATOM 657 N N . ILE A 1 84 ? -11.162 5.054 16.104 1.00 94.94 84 ILE A N 1
ATOM 658 C CA . ILE A 1 84 ? -12.430 5.034 15.354 1.00 94.94 84 ILE A CA 1
ATOM 659 C C . ILE A 1 84 ? -12.973 3.602 15.250 1.00 94.94 84 ILE A C 1
ATOM 661 O O . ILE A 1 84 ? -14.129 3.353 15.588 1.00 94.94 84 ILE A O 1
ATOM 665 N N . TRP A 1 85 ? -12.135 2.647 14.849 1.00 94.81 85 TRP A N 1
ATOM 666 C CA . TRP A 1 85 ? -12.521 1.241 14.719 1.00 94.81 85 TRP A CA 1
ATOM 667 C C . TRP A 1 85 ? -12.866 0.592 16.057 1.00 94.81 85 TRP A C 1
ATOM 669 O O . TRP A 1 85 ? -13.818 -0.183 16.128 1.00 94.81 85 TRP A O 1
ATOM 679 N N . THR A 1 86 ? -12.162 0.949 17.131 1.00 95.19 86 THR A N 1
ATOM 680 C CA . THR A 1 86 ? -12.485 0.474 18.484 1.00 95.19 86 THR A CA 1
ATOM 681 C C . THR A 1 86 ? -13.846 1.003 18.943 1.00 95.19 86 THR A C 1
ATOM 683 O O . THR A 1 86 ? -14.662 0.243 19.460 1.00 95.19 86 THR A O 1
ATOM 686 N N . LEU A 1 87 ? -14.144 2.284 18.700 1.00 95.25 87 LEU A N 1
ATOM 687 C CA . LEU A 1 87 ? -15.449 2.870 19.018 1.00 95.25 87 LEU A CA 1
ATOM 688 C C . LEU A 1 87 ? -16.575 2.236 18.196 1.00 95.25 87 LEU A C 1
ATOM 690 O O . LEU A 1 87 ? -17.638 1.955 18.748 1.00 95.25 87 LEU A O 1
ATOM 694 N N . LEU A 1 88 ? -16.351 1.970 16.908 1.00 94.81 88 LEU A N 1
ATOM 695 C CA . LEU A 1 88 ? -17.316 1.260 16.065 1.00 94.81 88 LEU A CA 1
ATOM 696 C C . LEU A 1 88 ? -17.555 -0.171 16.560 1.00 94.81 88 LEU A C 1
ATOM 698 O O . LEU A 1 88 ? -18.699 -0.618 16.606 1.00 94.81 88 LEU A O 1
ATOM 702 N N . ALA A 1 89 ? -16.507 -0.875 16.990 1.00 94.06 89 ALA A N 1
ATOM 703 C CA . ALA A 1 89 ? -16.633 -2.218 17.544 1.00 94.06 89 ALA A CA 1
ATOM 704 C C . ALA A 1 89 ? -17.507 -2.243 18.814 1.00 94.06 89 ALA A C 1
ATOM 706 O O . ALA A 1 89 ? -18.334 -3.136 18.983 1.00 94.06 89 ALA A O 1
ATOM 707 N N . ILE A 1 90 ? -17.391 -1.230 19.672 1.00 95.06 90 ILE A N 1
ATOM 708 C CA . ILE A 1 90 ? -18.216 -1.124 20.883 1.00 95.06 90 ILE A CA 1
ATOM 709 C C . ILE A 1 90 ? -19.661 -0.750 20.534 1.00 95.06 90 ILE A C 1
ATOM 711 O O . ILE A 1 90 ? -20.598 -1.412 20.967 1.00 95.06 90 ILE A O 1
ATOM 715 N N . ASN A 1 91 ? -19.854 0.303 19.736 1.00 94.19 91 ASN A N 1
ATOM 716 C CA . ASN A 1 91 ? -21.175 0.911 19.543 1.00 94.19 91 ASN A CA 1
ATOM 717 C C . ASN A 1 91 ? -22.031 0.219 18.473 1.00 94.19 91 ASN A C 1
ATOM 719 O O . ASN A 1 91 ? -23.254 0.278 18.550 1.00 94.19 91 ASN A O 1
ATOM 723 N N . VAL A 1 92 ? -21.412 -0.398 17.464 1.00 94.25 92 VAL A N 1
ATOM 724 C CA . VAL A 1 92 ? -22.124 -1.011 16.328 1.00 94.25 92 VAL A CA 1
ATOM 725 C C . VAL A 1 92 ? -22.131 -2.530 16.437 1.00 94.25 92 VAL A C 1
ATOM 727 O O . VAL A 1 92 ? -23.168 -3.152 16.236 1.00 94.25 92 VAL A O 1
ATOM 730 N N . VAL A 1 93 ? -20.984 -3.133 16.761 1.00 93.00 93 VAL A N 1
ATOM 731 C CA . VAL A 1 93 ? -20.868 -4.598 16.891 1.00 93.00 93 VAL A CA 1
ATOM 732 C C . VAL A 1 93 ? -21.321 -5.074 18.278 1.00 93.00 93 VAL A C 1
ATOM 734 O O . VAL A 1 93 ? -21.711 -6.229 18.427 1.00 93.00 93 VAL A O 1
ATOM 737 N N . GLY A 1 94 ? -21.330 -4.187 19.279 1.00 92.62 94 GLY A N 1
ATOM 738 C CA . GLY A 1 94 ? -21.763 -4.503 20.641 1.00 92.62 94 GLY A CA 1
ATOM 739 C C . GLY A 1 94 ? -20.685 -5.185 21.484 1.00 92.62 94 GLY A C 1
ATOM 740 O O . GLY A 1 94 ? -21.013 -5.896 22.431 1.00 92.62 94 GLY A O 1
ATOM 741 N N . ILE A 1 95 ? -19.403 -5.009 21.144 1.00 93.44 95 ILE A N 1
ATOM 742 C CA . ILE A 1 95 ? -18.309 -5.541 21.961 1.00 93.44 95 ILE A CA 1
ATOM 743 C C . ILE A 1 95 ? -18.233 -4.767 23.281 1.00 93.44 95 ILE A C 1
ATOM 745 O O . ILE A 1 95 ? -18.274 -3.537 23.301 1.00 93.44 95 ILE A O 1
ATOM 749 N N . GLU A 1 96 ? -18.078 -5.483 24.393 1.00 94.38 96 GLU A N 1
ATOM 750 C CA . GLU A 1 96 ? -17.942 -4.858 25.706 1.00 94.38 96 GLU A CA 1
ATOM 751 C C . GLU A 1 96 ? -16.725 -3.922 25.772 1.00 94.38 96 GLU A C 1
ATOM 753 O O . GLU A 1 96 ? -15.620 -4.257 25.334 1.00 94.38 96 GLU A O 1
A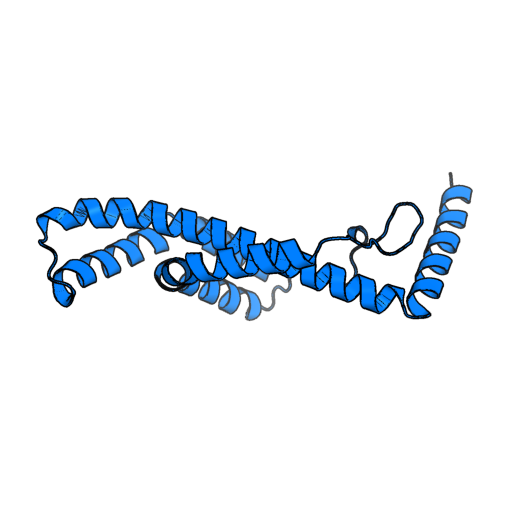TOM 758 N N . ALA A 1 97 ? -16.909 -2.754 26.394 1.00 94.00 97 ALA A N 1
ATOM 759 C CA . ALA A 1 97 ? -15.880 -1.716 26.482 1.00 94.00 97 ALA A CA 1
ATOM 760 C C . ALA A 1 97 ? -14.600 -2.171 27.210 1.00 94.00 97 ALA A C 1
ATOM 762 O O . ALA A 1 97 ? -13.539 -1.583 27.008 1.00 94.00 97 ALA A O 1
ATOM 763 N N . ILE A 1 98 ? -14.666 -3.240 28.010 1.00 94.69 98 ILE A N 1
ATOM 764 C CA . ILE A 1 98 ? -13.496 -3.831 28.671 1.00 94.69 98 ILE A CA 1
ATOM 765 C C . ILE A 1 98 ? -12.446 -4.340 27.668 1.00 94.69 98 ILE A C 1
ATOM 767 O O . ILE A 1 98 ? -11.253 -4.317 27.963 1.00 94.69 98 ILE A O 1
ATOM 771 N N . TYR A 1 99 ? -12.865 -4.731 26.459 1.00 94.44 99 TYR A N 1
ATOM 772 C CA . TYR A 1 99 ? -11.971 -5.206 25.399 1.00 94.44 99 TYR A CA 1
ATOM 773 C C . TYR A 1 99 ? -11.374 -4.078 24.547 1.00 94.44 99 TYR A C 1
ATOM 775 O O . TYR A 1 99 ? -10.482 -4.335 23.738 1.00 94.44 99 TYR A O 1
ATOM 783 N N . ALA A 1 100 ? -11.807 -2.827 24.736 1.00 93.81 100 ALA A N 1
ATOM 784 C CA . ALA A 1 100 ? -11.333 -1.671 23.977 1.00 93.81 100 ALA A CA 1
ATOM 785 C C . ALA A 1 100 ? -9.795 -1.535 23.904 1.00 93.81 100 ALA A C 1
ATOM 787 O O . ALA A 1 100 ? -9.275 -1.412 22.792 1.00 93.81 100 ALA A O 1
ATOM 788 N N . PRO A 1 101 ? -9.031 -1.600 25.018 1.00 94.94 101 PRO A N 1
ATOM 789 C CA . PRO A 1 101 ? -7.574 -1.475 24.952 1.00 94.94 101 PRO A CA 1
ATOM 790 C C . PRO A 1 101 ? -6.917 -2.628 24.184 1.00 94.94 101 PRO A C 1
ATOM 792 O O . PRO A 1 101 ? -5.916 -2.414 23.505 1.00 94.94 101 PRO A O 1
ATOM 795 N N . ILE A 1 102 ? -7.493 -3.834 24.246 1.00 95.62 102 ILE A N 1
ATOM 796 C CA . ILE A 1 102 ? -6.986 -5.011 23.530 1.00 95.62 102 ILE A CA 1
ATOM 797 C C . ILE A 1 102 ? -7.205 -4.837 22.024 1.00 95.62 102 ILE A C 1
ATOM 799 O O . ILE A 1 102 ? -6.274 -5.023 21.244 1.00 95.62 102 ILE A O 1
ATOM 803 N N . ILE A 1 103 ? -8.407 -4.423 21.614 1.00 94.94 103 ILE A N 1
ATOM 804 C CA . ILE A 1 103 ? -8.735 -4.159 20.206 1.00 94.94 103 ILE A CA 1
ATOM 805 C C . ILE A 1 103 ? -7.818 -3.072 19.645 1.00 94.94 103 ILE A C 1
ATOM 807 O O . ILE A 1 103 ? -7.191 -3.273 18.606 1.00 94.94 103 ILE A O 1
ATOM 811 N N . PHE A 1 104 ? -7.677 -1.954 20.360 1.00 94.88 104 PHE A N 1
ATOM 812 C CA . PHE A 1 104 ? -6.794 -0.862 19.962 1.00 94.88 104 PHE A CA 1
ATOM 813 C C . PHE A 1 104 ? -5.338 -1.330 19.791 1.00 94.88 104 PHE A C 1
ATOM 815 O O . PHE A 1 104 ? -4.705 -1.034 18.774 1.00 94.88 104 PHE A O 1
ATOM 822 N N . ALA A 1 105 ? -4.823 -2.105 20.751 1.00 94.94 105 ALA A N 1
ATOM 823 C CA . ALA A 1 105 ? -3.463 -2.634 20.714 1.00 94.94 105 ALA A CA 1
ATOM 824 C C . ALA A 1 105 ? -3.232 -3.630 19.565 1.00 94.94 105 ALA A C 1
ATOM 826 O O . ALA A 1 105 ? -2.123 -3.685 19.043 1.00 94.94 105 ALA A O 1
ATOM 827 N N . ILE A 1 106 ? -4.253 -4.390 19.151 1.00 95.38 106 ILE A N 1
ATOM 828 C CA . ILE A 1 106 ? -4.179 -5.333 18.020 1.00 95.38 106 ILE A CA 1
ATOM 829 C C . ILE A 1 106 ? -4.274 -4.607 16.672 1.00 95.38 106 ILE A C 1
ATOM 831 O O . ILE A 1 106 ? -3.596 -4.989 15.717 1.00 95.38 106 ILE A O 1
ATOM 835 N N . LEU A 1 107 ? -5.085 -3.552 16.573 1.00 94.75 107 LEU A N 1
ATOM 836 C CA . LEU A 1 107 ? -5.294 -2.830 15.315 1.00 94.75 107 LEU A CA 1
ATOM 837 C C . LEU A 1 107 ? -4.025 -2.131 14.809 1.00 94.75 107 LEU A C 1
ATOM 839 O O . LEU A 1 107 ? -3.769 -2.142 13.607 1.00 94.75 107 LEU A O 1
ATOM 843 N N . LEU A 1 108 ? -3.191 -1.589 15.702 1.00 92.88 108 LEU A N 1
ATOM 844 C CA . LEU A 1 108 ? -1.928 -0.940 15.323 1.00 92.88 108 LEU A CA 1
ATOM 845 C C . LEU A 1 108 ? -0.969 -1.868 14.540 1.00 92.88 108 LEU A C 1
ATOM 847 O O . LEU A 1 108 ? -0.620 -1.534 13.403 1.00 92.88 108 LEU A O 1
ATOM 851 N N . PRO A 1 109 ? -0.549 -3.037 15.069 1.00 93.12 109 PRO A N 1
ATOM 852 C CA . PRO A 1 109 ? 0.281 -3.970 14.317 1.00 93.12 109 PRO A CA 1
ATOM 853 C C . PRO A 1 109 ? -0.470 -4.585 13.130 1.00 93.12 109 PRO A C 1
ATOM 855 O O . PRO A 1 109 ? 0.158 -4.872 12.113 1.00 93.12 109 PRO A O 1
ATOM 858 N N . ALA A 1 110 ? -1.797 -4.744 13.201 1.00 94.44 110 ALA A N 1
ATOM 859 C CA . ALA A 1 110 ? -2.579 -5.224 12.063 1.00 94.44 110 ALA A CA 1
ATOM 860 C C . ALA A 1 110 ? -2.499 -4.263 10.864 1.00 94.44 110 ALA A C 1
ATOM 862 O O . ALA A 1 110 ? -2.250 -4.711 9.744 1.00 94.44 110 ALA A O 1
ATOM 863 N N . PHE A 1 111 ? -2.627 -2.949 11.081 1.00 93.88 111 PHE A N 1
ATOM 864 C CA . PHE A 1 111 ? -2.453 -1.946 10.023 1.00 93.88 111 PHE A CA 1
ATOM 865 C C . PHE A 1 111 ? -1.016 -1.889 9.500 1.00 93.88 111 PHE A C 1
ATOM 867 O O . PHE A 1 111 ? -0.817 -1.773 8.286 1.00 93.88 111 PHE A O 1
ATOM 874 N N . TYR A 1 112 ? -0.016 -2.045 10.372 1.00 92.00 112 TYR A N 1
ATOM 875 C CA . TYR A 1 112 ? 1.388 -2.142 9.960 1.00 92.00 112 TYR A CA 1
ATOM 876 C C . TYR A 1 112 ? 1.613 -3.321 9.006 1.00 92.00 112 TYR A C 1
ATOM 878 O O . TYR A 1 112 ? 2.098 -3.142 7.885 1.00 92.00 112 TYR A O 1
ATOM 886 N N . ILE A 1 113 ? 1.192 -4.522 9.413 1.00 94.31 113 ILE A N 1
ATOM 887 C CA . ILE A 1 113 ? 1.345 -5.745 8.618 1.00 94.31 113 ILE A CA 1
ATOM 888 C C . ILE A 1 113 ? 0.553 -5.637 7.313 1.00 94.31 113 ILE A C 1
ATOM 890 O O . ILE A 1 113 ? 1.078 -5.974 6.251 1.00 94.31 113 ILE A O 1
ATOM 894 N N . ALA A 1 114 ? -0.679 -5.123 7.357 1.00 94.31 114 ALA A N 1
ATOM 895 C CA . ALA A 1 114 ? -1.497 -4.915 6.164 1.00 94.31 114 ALA A CA 1
ATOM 896 C C . ALA A 1 114 ? -0.831 -3.949 5.173 1.00 94.31 114 ALA A C 1
ATOM 898 O O . ALA A 1 114 ? -0.856 -4.185 3.967 1.00 94.31 114 ALA A O 1
ATOM 899 N N . THR A 1 115 ? -0.186 -2.890 5.666 1.00 92.69 115 THR A N 1
ATOM 900 C CA . THR A 1 115 ? 0.541 -1.929 4.824 1.00 92.69 115 THR A CA 1
ATOM 901 C C . THR A 1 115 ? 1.737 -2.584 4.145 1.00 92.69 115 THR A C 1
ATOM 903 O O . THR A 1 115 ? 1.872 -2.487 2.926 1.00 92.69 115 THR A O 1
ATOM 906 N N . LEU A 1 116 ? 2.573 -3.299 4.903 1.00 93.38 116 LEU A N 1
ATOM 907 C CA . LEU A 1 116 ? 3.749 -3.976 4.354 1.00 93.38 116 LEU A CA 1
ATOM 908 C C . LEU A 1 116 ? 3.379 -5.058 3.341 1.00 93.38 116 LEU A C 1
ATOM 910 O O . LEU A 1 116 ? 3.959 -5.121 2.261 1.00 93.38 116 LEU A O 1
ATOM 914 N N . THR A 1 117 ? 2.400 -5.897 3.676 1.00 95.56 117 THR A N 1
ATOM 915 C CA . THR A 1 117 ? 1.944 -6.976 2.791 1.00 95.56 117 THR A CA 1
ATOM 916 C C . THR A 1 117 ? 1.320 -6.421 1.516 1.00 95.56 117 THR A C 1
ATOM 918 O O . THR A 1 117 ? 1.654 -6.892 0.433 1.00 95.56 117 THR A O 1
ATOM 921 N N . THR A 1 118 ? 0.507 -5.363 1.607 1.00 94.69 118 THR A N 1
ATOM 922 C CA . THR A 1 118 ? -0.056 -4.697 0.421 1.00 94.69 118 THR A CA 1
ATOM 923 C C . THR A 1 118 ? 1.037 -4.075 -0.445 1.00 94.69 118 THR A C 1
ATOM 925 O O . THR A 1 118 ? 1.009 -4.243 -1.662 1.00 94.69 118 THR A O 1
ATOM 928 N N . ALA A 1 119 ? 2.020 -3.399 0.157 1.00 92.81 119 ALA A N 1
ATOM 929 C CA . ALA A 1 119 ? 3.143 -2.811 -0.572 1.00 92.81 119 ALA A CA 1
ATOM 930 C C . ALA A 1 119 ? 3.986 -3.883 -1.281 1.00 92.81 119 ALA A C 1
ATOM 932 O O . ALA A 1 119 ? 4.304 -3.740 -2.459 1.00 92.81 119 ALA A O 1
ATOM 933 N N . TYR A 1 120 ? 4.281 -4.988 -0.595 1.00 95.25 120 TYR A N 1
ATOM 934 C CA . TYR A 1 120 ? 4.998 -6.123 -1.170 1.00 95.25 120 TYR A CA 1
ATOM 935 C C . TYR A 1 120 ? 4.214 -6.789 -2.307 1.00 95.25 120 TYR A C 1
ATOM 937 O O . TYR A 1 120 ? 4.752 -7.036 -3.385 1.00 95.25 120 TYR A O 1
ATOM 945 N N . GLY A 1 121 ? 2.918 -7.038 -2.103 1.00 95.44 121 GLY A N 1
ATOM 946 C CA . GLY A 1 121 ? 2.057 -7.592 -3.141 1.00 95.44 121 GLY A CA 1
ATOM 947 C C . GLY A 1 121 ? 1.975 -6.674 -4.361 1.00 95.44 121 GLY A C 1
ATOM 948 O O . GLY A 1 121 ? 2.037 -7.146 -5.496 1.00 95.44 121 GLY A O 1
ATOM 949 N N . TYR A 1 122 ? 1.912 -5.358 -4.140 1.00 94.19 122 TYR A N 1
ATOM 950 C CA . TYR A 1 122 ? 1.939 -4.365 -5.208 1.00 94.19 122 TYR A CA 1
ATOM 951 C C . TYR A 1 122 ? 3.239 -4.437 -6.013 1.00 94.19 122 TYR A C 1
ATOM 953 O O . TYR A 1 122 ? 3.169 -4.508 -7.241 1.00 94.19 122 TYR A O 1
ATOM 961 N N . ASP A 1 123 ? 4.398 -4.510 -5.358 1.00 93.75 123 ASP A N 1
ATOM 962 C CA . ASP A 1 123 ? 5.700 -4.625 -6.028 1.00 93.75 123 ASP A CA 1
ATOM 963 C C . ASP A 1 123 ? 5.772 -5.866 -6.937 1.00 93.75 123 ASP A C 1
ATOM 965 O O . ASP A 1 123 ? 6.051 -5.753 -8.132 1.00 93.75 123 ASP A O 1
ATOM 969 N N . LEU A 1 124 ? 5.341 -7.031 -6.434 1.00 94.12 124 LEU A N 1
ATOM 970 C CA . LEU A 1 124 ? 5.265 -8.270 -7.222 1.00 94.12 124 LEU A CA 1
ATOM 971 C C . LEU A 1 124 ? 4.382 -8.130 -8.475 1.00 94.12 124 LEU A C 1
ATOM 973 O O . LEU A 1 124 ? 4.728 -8.625 -9.556 1.00 94.12 124 LEU A O 1
ATOM 977 N N . THR A 1 125 ? 3.237 -7.448 -8.359 1.00 94.06 125 THR A N 1
ATOM 978 C CA . THR A 1 125 ? 2.371 -7.195 -9.521 1.00 94.06 125 THR A CA 1
ATOM 979 C C . THR A 1 125 ? 3.006 -6.218 -10.513 1.00 94.06 125 THR A C 1
ATOM 981 O O . THR A 1 125 ? 2.914 -6.432 -11.727 1.00 94.06 125 THR A O 1
ATOM 984 N N . GLN A 1 126 ? 3.689 -5.174 -10.035 1.00 92.06 126 GLN A N 1
ATOM 985 C CA . GLN A 1 126 ? 4.369 -4.202 -10.893 1.00 92.06 126 GLN A CA 1
ATOM 986 C C . GLN A 1 126 ? 5.548 -4.823 -11.636 1.00 92.06 126 GLN A C 1
ATOM 988 O O . GLN A 1 126 ? 5.727 -4.548 -12.827 1.00 92.06 126 GLN A O 1
ATOM 993 N N . ASP A 1 127 ? 6.291 -5.714 -10.988 1.00 90.31 127 ASP A N 1
ATOM 994 C CA . ASP A 1 127 ? 7.366 -6.480 -11.608 1.00 90.31 127 ASP A CA 1
ATOM 995 C C . ASP A 1 127 ? 6.859 -7.356 -12.747 1.00 90.31 127 ASP A C 1
ATOM 997 O O . ASP A 1 127 ? 7.415 -7.324 -13.851 1.00 90.31 127 ASP A O 1
ATOM 1001 N N . PHE A 1 128 ? 5.734 -8.048 -12.549 1.00 91.69 128 PHE A N 1
ATOM 1002 C CA . PHE A 1 128 ? 5.087 -8.778 -13.635 1.00 91.69 128 PHE A CA 1
ATOM 1003 C C . PHE A 1 128 ? 4.699 -7.853 -14.799 1.00 91.69 128 PHE A C 1
ATOM 1005 O O . PHE A 1 128 ? 4.985 -8.156 -15.962 1.00 91.69 128 PHE A O 1
ATOM 1012 N N . LEU A 1 129 ? 4.066 -6.709 -14.518 1.00 91.12 129 LEU A N 1
ATOM 1013 C CA . LEU A 1 129 ? 3.657 -5.753 -15.552 1.00 91.12 129 LEU A CA 1
ATOM 1014 C C . LEU A 1 129 ? 4.860 -5.155 -16.292 1.00 91.12 129 LEU A C 1
ATOM 1016 O O . LEU A 1 129 ? 4.804 -4.931 -17.506 1.00 91.12 129 LEU A O 1
ATOM 1020 N N . ARG A 1 130 ? 5.962 -4.892 -15.585 1.00 90.19 130 ARG A N 1
ATOM 1021 C CA . ARG A 1 130 ? 7.239 -4.465 -16.168 1.00 90.19 130 ARG A CA 1
ATOM 1022 C C . ARG A 1 130 ? 7.800 -5.555 -17.076 1.00 90.19 130 ARG A C 1
ATOM 1024 O O . ARG A 1 130 ? 8.047 -5.273 -18.248 1.00 90.19 130 ARG A O 1
ATOM 1031 N N . ASN A 1 131 ? 7.878 -6.800 -16.611 1.00 90.19 131 ASN A N 1
ATOM 1032 C CA . ASN A 1 131 ? 8.348 -7.925 -17.418 1.00 90.19 131 ASN A CA 1
ATOM 1033 C C . ASN A 1 131 ? 7.482 -8.137 -18.672 1.00 90.19 131 ASN A C 1
ATOM 1035 O O . ASN A 1 131 ? 8.003 -8.267 -19.777 1.00 90.19 131 ASN A O 1
ATOM 1039 N N . ARG A 1 132 ? 6.149 -8.058 -18.554 1.00 89.88 132 ARG A N 1
ATOM 1040 C CA . ARG A 1 132 ? 5.228 -8.153 -19.700 1.00 89.88 132 ARG A CA 1
ATOM 1041 C C . ARG A 1 132 ? 5.482 -7.058 -20.740 1.00 89.88 132 ARG A C 1
ATOM 1043 O O . ARG A 1 132 ? 5.442 -7.333 -21.942 1.00 89.88 132 ARG A O 1
ATOM 1050 N N . ARG A 1 133 ? 5.752 -5.824 -20.300 1.00 89.38 133 ARG A N 1
ATOM 1051 C CA . ARG A 1 133 ? 6.122 -4.710 -21.190 1.00 89.38 133 ARG A CA 1
ATOM 1052 C C . ARG A 1 133 ? 7.458 -4.977 -21.890 1.00 89.38 133 ARG A C 1
ATOM 1054 O O . ARG A 1 133 ? 7.517 -4.810 -23.109 1.00 89.38 133 ARG A O 1
ATOM 1061 N N . ARG A 1 134 ? 8.475 -5.468 -21.167 1.00 89.19 134 ARG A N 1
ATOM 1062 C CA . ARG A 1 134 ? 9.781 -5.860 -21.737 1.00 89.19 134 ARG A CA 1
ATOM 1063 C C . ARG A 1 134 ? 9.638 -6.963 -22.785 1.00 89.19 134 ARG A C 1
ATOM 1065 O O . ARG A 1 134 ? 10.128 -6.805 -23.897 1.00 89.19 134 ARG A O 1
ATOM 1072 N N . MET A 1 135 ? 8.871 -8.013 -22.494 1.00 88.06 135 MET A N 1
ATOM 1073 C CA . MET A 1 135 ? 8.594 -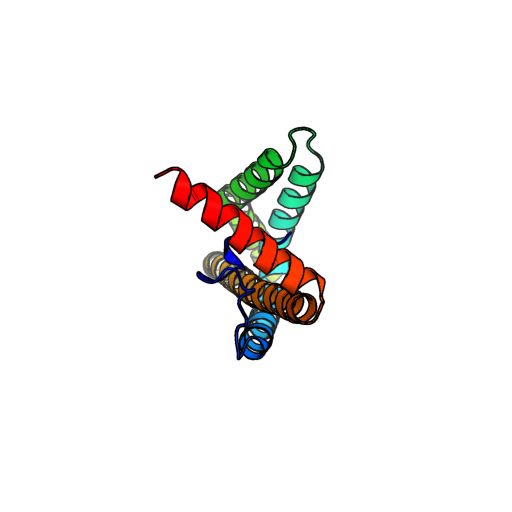9.103 -23.440 1.00 88.06 135 MET A CA 1
ATOM 1074 C C . MET A 1 135 ? 7.904 -8.612 -24.715 1.00 88.06 135 MET A C 1
ATOM 1076 O O . MET A 1 135 ? 8.237 -9.050 -25.815 1.00 88.06 135 MET A O 1
ATOM 1080 N N . LYS A 1 136 ? 6.943 -7.688 -24.589 1.00 88.31 136 LYS A N 1
ATOM 1081 C CA . LYS A 1 136 ? 6.255 -7.101 -25.747 1.00 88.31 136 LYS A CA 1
ATOM 1082 C C . LYS A 1 136 ? 7.202 -6.253 -26.598 1.00 88.31 136 LYS A C 1
ATOM 1084 O O . LYS A 1 136 ? 7.090 -6.282 -27.820 1.00 88.31 136 LYS A O 1
ATOM 1089 N N . LEU A 1 137 ? 8.110 -5.508 -25.969 1.00 88.38 137 LEU A N 1
ATOM 1090 C CA . LEU A 1 137 ? 9.094 -4.685 -26.669 1.00 88.38 137 LEU A CA 1
ATOM 1091 C C . LEU A 1 137 ? 10.180 -5.529 -27.340 1.00 88.38 137 LEU A C 1
ATOM 1093 O O . LEU A 1 137 ? 10.513 -5.264 -28.487 1.00 88.38 137 LEU A O 1
ATOM 1097 N N . SER A 1 138 ? 10.657 -6.584 -26.677 1.00 87.12 138 SER A N 1
ATOM 1098 C CA . SER A 1 138 ? 11.689 -7.485 -27.205 1.00 87.12 138 SER A CA 1
ATOM 1099 C C . SER A 1 138 ? 11.291 -8.182 -28.509 1.00 87.12 138 SER A C 1
ATOM 1101 O O . SER A 1 138 ? 12.159 -8.675 -29.219 1.00 87.12 138 SER A O 1
ATOM 1103 N N . ARG A 1 139 ? 9.992 -8.249 -28.820 1.00 86.12 139 ARG A N 1
ATOM 1104 C CA . ARG A 1 139 ? 9.462 -8.831 -30.063 1.00 86.12 139 ARG A CA 1
ATOM 1105 C C . ARG A 1 139 ? 9.386 -7.837 -31.224 1.00 86.12 139 ARG A C 1
ATOM 1107 O O . ARG A 1 139 ? 8.968 -8.226 -32.307 1.00 86.12 139 ARG A O 1
ATOM 1114 N N . LYS A 1 140 ? 9.705 -6.562 -30.996 1.00 90.06 140 LYS A N 1
ATOM 1115 C CA . LYS A 1 140 ? 9.675 -5.511 -32.017 1.00 90.06 140 LYS A CA 1
ATOM 1116 C C . LYS A 1 140 ? 11.072 -5.234 -32.557 1.00 90.06 140 LYS A C 1
ATOM 1118 O O . LYS A 1 140 ? 12.047 -5.306 -31.809 1.00 90.06 140 LYS A O 1
ATOM 1123 N N . ASP A 1 141 ? 11.134 -4.762 -33.798 1.00 89.38 141 ASP A N 1
ATOM 1124 C CA . ASP A 1 141 ? 12.374 -4.304 -34.440 1.00 89.38 141 ASP A CA 1
ATOM 1125 C C . ASP A 1 141 ? 13.059 -3.172 -33.657 1.00 89.38 141 ASP A C 1
ATOM 1127 O O . ASP A 1 141 ? 14.284 -3.059 -33.648 1.00 89.38 141 ASP A O 1
ATOM 1131 N N . ASP A 1 142 ? 12.279 -2.369 -32.927 1.00 87.50 142 ASP A N 1
ATOM 1132 C CA . ASP A 1 142 ? 12.792 -1.313 -32.048 1.00 87.50 142 ASP A CA 1
ATOM 1133 C C . ASP A 1 142 ? 13.741 -1.852 -30.967 1.00 87.50 142 ASP A C 1
ATOM 1135 O O . ASP A 1 142 ? 14.687 -1.165 -30.589 1.00 87.50 142 ASP A O 1
ATOM 1139 N N . SER A 1 143 ? 13.546 -3.090 -30.495 1.00 87.56 143 SER A N 1
ATOM 1140 C CA . SER A 1 143 ? 14.464 -3.717 -29.536 1.00 87.56 143 SER A CA 1
ATOM 1141 C C . SER A 1 143 ? 15.820 -4.033 -30.160 1.00 87.56 143 SER A C 1
ATOM 1143 O O . SER A 1 143 ? 16.835 -3.949 -29.472 1.00 87.56 143 SER A O 1
ATOM 1145 N N . VAL A 1 144 ? 15.850 -4.404 -31.443 1.00 88.31 144 VAL A N 1
ATOM 1146 C CA . VAL A 1 144 ? 17.097 -4.676 -32.173 1.00 88.31 144 VAL A CA 1
ATOM 1147 C C . VAL A 1 144 ? 17.838 -3.367 -32.427 1.00 88.31 144 VAL A C 1
ATOM 1149 O O . VAL A 1 144 ? 19.041 -3.287 -32.198 1.00 88.31 144 VAL A O 1
ATOM 1152 N N . LYS A 1 145 ? 17.111 -2.313 -32.819 1.00 91.00 145 LYS A N 1
ATOM 1153 C CA . LYS A 1 145 ? 17.677 -0.963 -32.956 1.00 91.00 145 LYS A CA 1
ATOM 1154 C C . LYS A 1 145 ? 18.268 -0.469 -31.637 1.00 91.00 145 LYS A C 1
ATOM 1156 O O . LYS A 1 145 ? 19.400 -0.005 -31.632 1.00 91.00 145 LYS A O 1
ATOM 1161 N N . LEU A 1 146 ? 17.536 -0.618 -30.530 1.00 89.31 146 LEU A N 1
ATOM 1162 C CA . LEU A 1 146 ? 18.008 -0.247 -29.194 1.00 89.31 146 LEU A CA 1
ATOM 1163 C C . LEU A 1 146 ? 19.308 -0.978 -28.831 1.00 89.31 146 LEU A C 1
ATOM 1165 O O . LEU A 1 146 ? 20.271 -0.336 -28.425 1.00 89.31 146 LEU A O 1
ATOM 1169 N N . HIS A 1 147 ? 19.349 -2.297 -29.024 1.00 90.50 147 HIS A N 1
ATOM 1170 C CA . HIS A 1 147 ? 20.535 -3.115 -28.766 1.00 90.50 147 HIS A CA 1
ATOM 1171 C C . HIS A 1 147 ? 21.747 -2.662 -29.595 1.00 90.50 147 HIS A C 1
ATOM 1173 O O . HIS A 1 147 ? 22.829 -2.457 -29.048 1.00 90.50 147 HIS A O 1
ATOM 1179 N N . ASN A 1 148 ? 21.553 -2.429 -30.896 1.00 92.06 148 ASN A N 1
ATOM 1180 C CA . ASN A 1 148 ? 22.617 -1.959 -31.782 1.00 92.06 148 ASN A CA 1
ATOM 1181 C C . ASN A 1 148 ? 23.130 -0.570 -31.380 1.00 92.06 148 ASN A C 1
ATOM 1183 O O . ASN A 1 148 ? 24.336 -0.339 -31.411 1.00 92.06 148 ASN A O 1
ATOM 1187 N N . SER A 1 149 ? 22.241 0.341 -30.971 1.00 90.75 149 SER A N 1
ATOM 1188 C CA . SER A 1 149 ? 22.632 1.664 -30.476 1.00 90.75 149 SER A CA 1
ATOM 1189 C C . SER A 1 149 ? 23.449 1.583 -29.186 1.00 90.75 149 SER A C 1
ATOM 1191 O O . SER A 1 149 ? 24.420 2.320 -29.047 1.00 90.75 149 SER A O 1
ATOM 1193 N N . ILE A 1 150 ? 23.095 0.681 -28.263 1.00 90.00 150 ILE A N 1
ATOM 1194 C CA . ILE A 1 150 ? 23.852 0.471 -27.019 1.00 90.00 150 ILE A CA 1
ATOM 1195 C C . ILE A 1 150 ? 25.263 -0.036 -27.336 1.00 90.00 150 ILE A C 1
ATOM 1197 O O . ILE A 1 150 ? 26.228 0.555 -26.865 1.00 90.00 150 ILE A O 1
ATOM 1201 N N . ILE A 1 151 ? 25.391 -1.060 -28.189 1.00 90.38 151 ILE A N 1
ATOM 1202 C CA . ILE A 1 151 ? 26.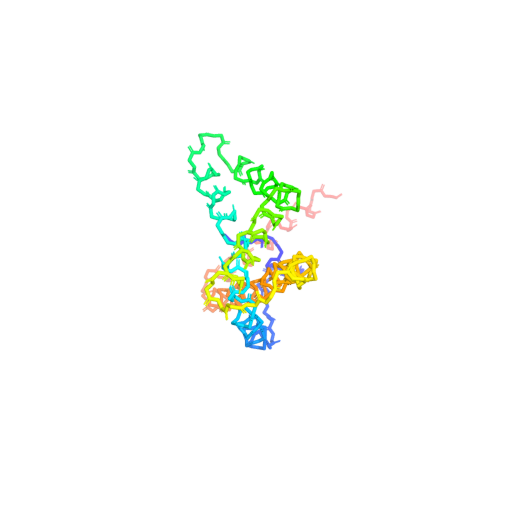699 -1.593 -28.618 1.00 90.38 151 ILE A CA 1
ATOM 1203 C C . ILE A 1 151 ? 27.535 -0.517 -29.320 1.00 90.38 151 ILE A C 1
ATOM 1205 O O . ILE A 1 151 ? 28.744 -0.426 -29.124 1.00 90.38 151 ILE A O 1
ATOM 1209 N N . HIS A 1 152 ? 26.897 0.298 -30.160 1.00 90.50 152 HIS A N 1
ATOM 1210 C CA . HIS A 1 152 ? 27.581 1.363 -30.880 1.00 90.50 152 HIS A CA 1
ATOM 1211 C C . HIS A 1 152 ? 28.186 2.395 -29.926 1.00 90.50 152 HIS A C 1
ATOM 1213 O O . HIS A 1 152 ? 29.349 2.749 -30.086 1.00 90.50 152 HIS A O 1
ATOM 1219 N N . VAL A 1 153 ? 27.424 2.843 -28.924 1.00 89.81 153 VAL A N 1
ATOM 1220 C CA . VAL A 1 153 ? 27.909 3.785 -27.904 1.00 89.81 153 VAL A CA 1
ATOM 1221 C C . VAL A 1 153 ? 28.999 3.151 -27.039 1.00 89.81 153 VAL A C 1
ATOM 1223 O O . VAL A 1 153 ? 30.018 3.795 -26.806 1.00 89.81 153 VAL A O 1
ATOM 1226 N N . ASP A 1 154 ? 28.821 1.897 -26.616 1.00 88.00 154 ASP A N 1
ATOM 1227 C CA . ASP A 1 154 ? 29.800 1.159 -25.806 1.00 88.00 154 ASP A CA 1
ATOM 1228 C C . ASP A 1 154 ? 31.174 1.099 -26.485 1.00 88.00 154 ASP A C 1
ATOM 1230 O O . ASP A 1 154 ? 32.192 1.399 -25.868 1.00 88.00 154 ASP A O 1
ATOM 1234 N N . LYS A 1 155 ? 31.201 0.857 -27.801 1.00 88.19 155 LYS A N 1
ATOM 1235 C CA . LYS A 1 155 ? 32.441 0.862 -28.585 1.00 88.19 155 LYS A CA 1
ATOM 1236 C C . LYS A 1 155 ? 33.215 2.183 -28.471 1.00 88.19 155 LYS A C 1
ATOM 1238 O O . LYS A 1 155 ? 34.421 2.157 -28.259 1.00 88.19 155 LYS A O 1
ATOM 1243 N N . TYR A 1 156 ? 32.537 3.326 -28.579 1.00 88.38 156 TYR A N 1
ATOM 1244 C CA . TYR A 1 156 ? 33.201 4.630 -28.448 1.00 88.38 156 TYR A CA 1
ATOM 1245 C C . TYR A 1 156 ? 33.654 4.929 -27.022 1.00 88.38 156 TYR A C 1
ATOM 1247 O O . TYR A 1 156 ? 34.631 5.646 -26.840 1.00 88.38 156 TYR A O 1
ATOM 1255 N N . LEU A 1 157 ? 32.946 4.413 -26.016 1.00 84.88 157 LEU A N 1
ATOM 1256 C CA . LEU A 1 157 ? 33.341 4.578 -24.620 1.00 84.88 157 LEU A CA 1
ATOM 1257 C C . LEU A 1 157 ? 34.592 3.760 -24.292 1.00 84.88 157 LEU A C 1
ATOM 1259 O O . LEU A 1 157 ? 35.441 4.245 -23.551 1.00 84.88 157 LEU A O 1
ATOM 1263 N N . VAL A 1 158 ? 34.728 2.564 -2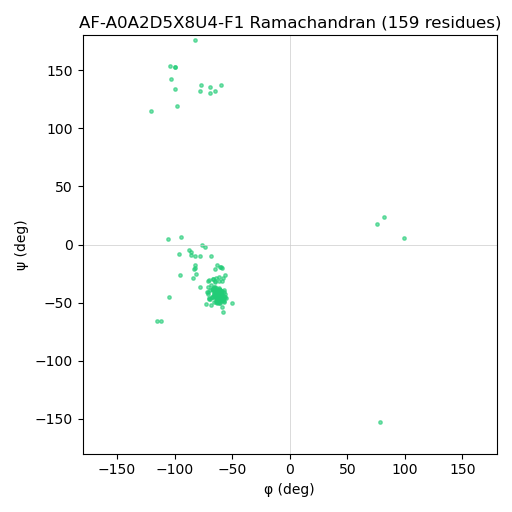4.870 1.00 79.62 158 VAL A N 1
ATOM 1264 C CA . VAL A 1 158 ? 35.937 1.739 -24.741 1.00 79.62 158 VAL A CA 1
ATOM 1265 C C . VAL A 1 158 ? 37.136 2.395 -25.430 1.00 79.62 158 VAL A C 1
ATOM 1267 O O . VAL A 1 158 ? 38.219 2.381 -24.863 1.00 79.62 158 VAL A O 1
ATOM 1270 N N . ASP A 1 159 ? 36.949 3.032 -26.590 1.00 77.75 159 ASP A N 1
ATOM 1271 C CA . ASP A 1 159 ? 38.021 3.750 -27.306 1.00 77.75 159 ASP A CA 1
ATOM 1272 C C . ASP A 1 159 ? 38.515 5.025 -26.571 1.00 77.75 159 ASP A C 1
ATOM 1274 O O . ASP A 1 159 ? 39.506 5.636 -26.975 1.00 77.75 159 ASP A O 1
ATOM 1278 N N . LEU A 1 160 ? 37.818 5.452 -25.511 1.00 70.25 160 LEU A N 1
ATOM 1279 C CA . LEU A 1 160 ? 38.123 6.634 -24.690 1.00 70.25 160 LEU A CA 1
ATOM 1280 C C . LEU A 1 160 ? 38.922 6.310 -23.412 1.00 70.25 160 LEU A C 1
ATOM 1282 O O . LEU A 1 160 ? 39.340 7.245 -22.722 1.00 70.25 160 LEU A O 1
ATOM 1286 N N . ILE A 1 161 ? 39.105 5.023 -23.092 1.00 58.28 161 ILE A N 1
ATOM 1287 C CA . ILE A 1 161 ? 39.830 4.503 -21.917 1.00 58.28 161 ILE A CA 1
ATOM 1288 C C . ILE A 1 161 ? 41.191 3.962 -22.359 1.00 58.28 161 ILE A C 1
ATOM 1290 O O . ILE A 1 161 ? 42.186 4.282 -21.670 1.00 58.28 161 ILE A O 1
#

Foldseek 3Di:
DDDPVQADPLLAGDADDPLVVLLVQLVVLCVVLVVLQVLFPVVLQVVLQVQQVPDPPPPVSSVVSNVVSVVVSQVPRQLVSLLVVLVCCCPPVVDDCVCSVVSSVVSNVSNVVSVVSNVSSVVSNVVSVSNVVSVVCSPDVVSVVSSVVVVVVVVVVVVVD

pLDDT: mean 89.01, std 6.26, range [58.28, 95.94]

Mean predicted aligned error: 6.69 Å

Secondary structure (DSSP, 8-state):
---GGGB-TTSPBP--TTHHHHHHHHHHHHHHHHHHHHHHTHHHHHHHHHHHTS-TTTHHHHHHHHHHHHHHIIIIIHHHHHHHHHHHHHHTS---GGGHHHHHHHHHHHHHHHHHHHHHHHHHHHHHHHHHHHHHHHTSHHHHHHHHHHHHHHHHHHTT-

Solvent-accessible surface area (backbone atoms only — not comparable to full-atom values): 8510 Å² total; per-residue (Å²): 132,88,54,79,83,49,39,44,98,84,44,42,73,52,80,73,86,67,41,65,55,34,34,52,52,11,51,50,39,27,64,70,22,39,65,51,19,57,72,46,51,40,63,51,54,50,51,19,52,57,53,18,74,70,47,94,73,45,76,65,41,30,55,50,33,44,50,51,41,58,66,44,32,69,79,47,47,39,55,52,40,24,52,53,52,34,51,44,38,34,76,72,72,62,44,61,72,87,48,40,67,59,50,34,63,50,41,46,58,49,38,51,51,16,45,53,44,29,52,52,13,47,50,31,36,50,51,27,55,51,42,54,50,40,55,60,43,64,75,37,71,67,41,55,53,49,26,52,52,46,52,55,52,50,54,58,58,60,76,72,112

Sequence (161 aa):
GLDGRDVDQNGRLKQENGAYLNLLLGTSIILVSSPLFVLGTFPQAFIAWWLGDRTDEGIDARTTYHLLAAMFSIPIFWPLFSIIWTLLAINVVGIEAIYAPIIFAILLPAFYIATLTTAYGYDLTQDFLRNRRRMKLSRKDDSVKLHNSIIHVDKYLVDLI

Radius of gyration: 22.69 Å; Cα contacts (8 Å, |Δi|>4): 131; chains: 1; bounding box: 62×40×63 Å